Protein AF-A0A957UPJ1-F1 (afdb_monomer_lite)

Radius of gyration: 14.77 Å; chains: 1; bounding box: 38×31×33 Å

Foldseek 3Di:
DPDDCVVCPVCPPPPVDDDDDDDLLDADDDPDAAQEDEQDDAPPDPVRCVVVVPSRCSCVPSSVVNSVVVCVVRVYYYDYDDDPCVVPDD

Secondary structure (DSSP, 8-state):
----GGGGGGGTT-TT-------TTSPP---S--SEEEE--S--SHHHHHH-HHHHHHIIIIIHHHHHHHHHHHT-EEEE---GGGG---

pLDDT: mean 91.87, std 8.36, range [56.88, 98.56]

Structure (mmCIF, N/CA/C/O backbone):
data_AF-A0A957UPJ1-F1
#
_entry.id   AF-A0A957UPJ1-F1
#
loop_
_atom_site.group_PDB
_atom_site.id
_atom_site.type_symbol
_atom_site.label_atom_id
_atom_site.label_alt_id
_atom_site.label_comp_id
_atom_site.label_asym_id
_atom_site.label_entity_id
_atom_site.label_seq_id
_atom_site.pdbx_PDB_ins_code
_atom_site.Cartn_x
_atom_site.Cartn_y
_atom_site.Cartn_z
_atom_site.occupancy
_atom_site.B_iso_or_equiv
_atom_site.auth_seq_id
_atom_site.auth_comp_id
_atom_site.auth_asym_id
_atom_site.auth_atom_id
_atom_site.pdbx_PDB_model_num
ATOM 1 N N . VAL A 1 1 ? -2.684 -7.632 -10.817 1.00 59.56 1 VAL A N 1
ATOM 2 C CA . VAL A 1 1 ? -1.657 -7.956 -11.838 1.00 59.56 1 VAL A CA 1
ATOM 3 C C . VAL A 1 1 ? -0.660 -8.990 -11.321 1.00 59.56 1 VAL A C 1
ATOM 5 O O . VAL A 1 1 ? -0.382 -9.919 -12.057 1.00 59.56 1 VAL A O 1
ATOM 8 N N . THR A 1 2 ? -0.186 -8.909 -10.070 1.00 72.38 2 THR A N 1
ATOM 9 C CA . THR A 1 2 ? 0.852 -9.827 -9.541 1.00 72.38 2 THR A CA 1
ATOM 10 C C . THR A 1 2 ? 0.394 -10.796 -8.434 1.00 72.38 2 THR A C 1
ATOM 12 O O . THR A 1 2 ? 1.153 -11.678 -8.052 1.00 72.38 2 THR A O 1
ATOM 15 N N . GLY A 1 3 ? -0.834 -10.672 -7.915 1.00 80.31 3 GLY A N 1
ATOM 16 C CA . GLY A 1 3 ? -1.377 -11.554 -6.870 1.00 80.31 3 GLY A CA 1
ATOM 17 C C . GLY A 1 3 ? -2.348 -12.605 -7.412 1.00 80.31 3 GLY A C 1
ATOM 18 O O . GLY A 1 3 ? -3.133 -12.303 -8.309 1.00 80.31 3 GLY A O 1
ATOM 19 N N . ASN A 1 4 ? -2.322 -13.809 -6.832 1.00 89.38 4 ASN A N 1
ATOM 20 C CA . ASN A 1 4 ? -3.295 -14.879 -7.069 1.00 89.38 4 ASN A CA 1
ATOM 21 C C . ASN A 1 4 ? -3.943 -15.287 -5.730 1.00 89.38 4 ASN A C 1
ATOM 23 O O . ASN A 1 4 ? -3.244 -15.453 -4.728 1.00 89.38 4 ASN A O 1
ATOM 27 N N . THR A 1 5 ? -5.267 -15.449 -5.711 1.00 92.62 5 THR A N 1
ATOM 28 C CA . THR A 1 5 ? -6.032 -15.921 -4.546 1.00 92.62 5 THR A CA 1
ATOM 29 C C . THR A 1 5 ? -5.618 -17.317 -4.085 1.00 92.62 5 THR A C 1
ATOM 31 O O . THR A 1 5 ? -5.742 -17.618 -2.900 1.00 92.62 5 THR A O 1
ATOM 34 N N . ASP A 1 6 ? -5.052 -18.142 -4.968 1.00 94.88 6 ASP A N 1
ATOM 35 C CA . ASP A 1 6 ? -4.522 -19.463 -4.604 1.00 94.88 6 ASP A CA 1
ATOM 36 C C . ASP A 1 6 ? -3.428 -19.373 -3.526 1.00 94.88 6 ASP A C 1
ATOM 38 O O . ASP A 1 6 ? -3.337 -20.240 -2.656 1.00 94.88 6 ASP A O 1
ATOM 42 N N . ASN A 1 7 ? -2.667 -18.269 -3.496 1.00 94.25 7 ASN A N 1
ATOM 43 C CA . ASN A 1 7 ? -1.633 -18.022 -2.485 1.00 94.25 7 ASN A CA 1
ATOM 44 C C . ASN A 1 7 ? -2.200 -17.946 -1.060 1.00 94.25 7 ASN A C 1
ATOM 46 O O . ASN A 1 7 ? -1.467 -18.167 -0.102 1.00 94.25 7 ASN A O 1
ATOM 50 N N . ILE A 1 8 ? -3.491 -17.635 -0.912 1.00 95.50 8 ILE A N 1
ATOM 51 C CA . ILE A 1 8 ? -4.183 -17.514 0.379 1.00 95.50 8 ILE A CA 1
ATOM 52 C C . ILE A 1 8 ? -5.323 -18.526 0.537 1.00 95.50 8 ILE A C 1
ATOM 54 O O . ILE A 1 8 ? -6.020 -18.494 1.548 1.00 95.50 8 ILE A O 1
ATOM 58 N N . ALA A 1 9 ? -5.524 -19.439 -0.419 1.00 95.81 9 ALA A N 1
ATOM 59 C CA . ALA A 1 9 ? -6.631 -20.399 -0.383 1.00 95.81 9 ALA A CA 1
ATOM 60 C C . ALA A 1 9 ? -6.609 -21.271 0.885 1.00 95.81 9 ALA A C 1
ATOM 62 O O . ALA A 1 9 ? -7.652 -21.582 1.452 1.00 95.81 9 ALA A O 1
ATOM 63 N N . HIS A 1 10 ? -5.414 -21.585 1.389 1.00 96.38 10 HIS A N 1
ATOM 64 C CA . HIS A 1 10 ? -5.207 -22.328 2.634 1.00 96.38 10 HIS A CA 1
ATOM 65 C C . HIS A 1 10 ? -5.684 -21.588 3.902 1.00 96.38 10 HIS A C 1
ATOM 67 O O . HIS A 1 10 ? -5.781 -22.199 4.963 1.00 96.38 10 HIS A O 1
ATOM 73 N N . LEU A 1 11 ? -5.983 -20.288 3.810 1.00 97.25 11 LEU A N 1
ATOM 74 C CA . LEU A 1 11 ? -6.528 -19.476 4.904 1.00 97.25 11 LEU A CA 1
ATOM 75 C C . LEU A 1 11 ? -8.059 -19.378 4.857 1.00 97.25 11 LEU A C 1
ATOM 77 O O . LEU A 1 11 ? -8.665 -18.813 5.771 1.00 97.25 11 LEU A O 1
ATOM 81 N N . ALA A 1 12 ? -8.704 -19.919 3.818 1.00 95.06 12 ALA A N 1
ATOM 82 C CA . ALA A 1 12 ? -10.154 -19.886 3.690 1.00 95.06 12 ALA A CA 1
ATOM 83 C C . ALA A 1 12 ? -10.834 -20.596 4.877 1.00 95.06 12 ALA A C 1
ATOM 85 O O . ALA A 1 12 ? -10.488 -21.718 5.241 1.00 95.06 12 ALA A O 1
ATOM 86 N N . GLY A 1 13 ? -11.815 -19.928 5.492 1.00 94.12 13 GLY A N 1
ATOM 87 C CA . GLY A 1 13 ? -12.546 -20.438 6.659 1.00 94.12 13 GLY A CA 1
ATOM 88 C C . GLY A 1 13 ? -11.852 -20.225 8.012 1.00 94.12 13 GLY A C 1
ATOM 89 O O . GLY A 1 13 ? -12.451 -20.516 9.049 1.00 94.12 13 GLY A O 1
ATOM 90 N N . ASN A 1 14 ? -10.630 -19.685 8.043 1.00 97.38 14 ASN A N 1
ATOM 91 C CA . ASN A 1 14 ? -9.976 -19.309 9.294 1.00 97.38 14 ASN A CA 1
ATOM 92 C C . ASN A 1 14 ? -10.650 -18.066 9.900 1.00 97.38 14 ASN A C 1
ATOM 94 O O . ASN A 1 14 ? -10.646 -16.997 9.302 1.00 97.38 14 ASN A O 1
ATOM 98 N N . ARG A 1 15 ? -11.181 -18.182 11.124 1.00 96.75 15 ARG A N 1
ATOM 99 C CA . ARG A 1 15 ? -11.875 -17.084 11.829 1.00 96.75 15 ARG A CA 1
ATOM 100 C C . ARG A 1 15 ? -10.987 -15.867 12.113 1.00 96.75 15 ARG A C 1
ATOM 102 O O . ARG A 1 15 ? -11.513 -14.782 12.323 1.00 96.75 15 ARG A O 1
ATOM 109 N N . ASN A 1 16 ? -9.668 -16.050 12.109 1.00 96.31 16 ASN A N 1
ATOM 110 C CA . ASN A 1 16 ? -8.682 -14.993 12.338 1.00 96.31 16 ASN A CA 1
ATOM 111 C C . ASN A 1 16 ? -8.171 -14.366 11.029 1.00 96.31 16 ASN A C 1
ATOM 113 O O . ASN A 1 16 ? -7.241 -13.564 11.061 1.00 96.31 16 ASN A O 1
ATOM 117 N N . PHE A 1 17 ? -8.727 -14.748 9.876 1.00 96.75 17 PHE A N 1
ATOM 118 C CA . PHE A 1 17 ? -8.333 -14.225 8.575 1.00 96.75 17 PHE A CA 1
ATOM 119 C C . PHE A 1 17 ? -9.564 -13.804 7.774 1.00 96.75 17 PHE A C 1
ATOM 121 O O . PHE A 1 17 ? -10.489 -14.582 7.564 1.00 96.75 17 PHE A O 1
ATOM 128 N N . THR A 1 18 ? -9.560 -12.565 7.291 1.00 94.94 18 THR A N 1
ATOM 129 C CA . THR A 1 18 ? -10.584 -12.059 6.373 1.00 94.94 18 THR A CA 1
ATOM 130 C C . THR A 1 18 ? -9.896 -11.530 5.128 1.00 94.94 18 THR A C 1
ATOM 132 O O . THR A 1 18 ? -9.023 -10.669 5.216 1.00 94.94 18 THR A O 1
ATOM 135 N N . PHE A 1 19 ? -10.299 -12.034 3.964 1.00 95.00 19 PHE A N 1
ATOM 136 C CA . PHE A 1 19 ? -9.848 -11.505 2.685 1.00 95.00 19 PHE A CA 1
ATOM 137 C C . PHE A 1 19 ? -10.833 -10.458 2.169 1.00 95.00 19 PHE A C 1
ATOM 139 O O . PHE A 1 19 ? -12.039 -10.698 2.125 1.00 95.00 19 PHE A O 1
ATOM 146 N N . VAL A 1 20 ? -10.305 -9.314 1.736 1.00 94.06 20 VAL A N 1
ATOM 147 C CA . VAL A 1 20 ? -11.071 -8.253 1.081 1.00 94.06 20 VAL A CA 1
ATOM 148 C C . VAL A 1 20 ? -10.424 -7.982 -0.271 1.00 94.06 20 VAL A C 1
ATOM 150 O O . VAL A 1 20 ? -9.272 -7.557 -0.340 1.00 94.06 20 VAL A O 1
ATOM 153 N N . HIS A 1 21 ? -11.157 -8.234 -1.355 1.00 93.94 21 HIS A N 1
ATOM 154 C CA . HIS A 1 21 ? -10.698 -7.886 -2.696 1.00 93.94 21 HIS A CA 1
ATOM 155 C C . HIS A 1 21 ? -10.927 -6.390 -2.931 1.00 93.94 21 HIS A C 1
ATOM 157 O O . HIS A 1 21 ? -12.062 -5.961 -3.131 1.00 93.94 21 HIS A O 1
ATOM 163 N N . HIS A 1 22 ? -9.856 -5.599 -2.864 1.00 94.25 22 HIS A N 1
ATOM 164 C CA . HIS A 1 22 ? -9.929 -4.139 -2.920 1.00 94.25 22 HIS A CA 1
ATOM 165 C C . HIS A 1 22 ? -8.715 -3.533 -3.625 1.00 94.25 22 HIS A C 1
ATOM 167 O O . HIS A 1 22 ? -7.597 -4.030 -3.489 1.00 94.25 22 HIS A O 1
ATOM 173 N N . ASP A 1 23 ? -8.938 -2.426 -4.333 1.00 94.69 23 ASP A N 1
ATOM 174 C CA . ASP A 1 23 ? -7.878 -1.565 -4.861 1.00 94.69 23 ASP A CA 1
ATOM 175 C C . ASP A 1 23 ? -7.658 -0.393 -3.899 1.00 94.69 23 ASP A C 1
ATOM 177 O O . ASP A 1 23 ? -8.522 0.473 -3.748 1.00 94.69 23 ASP A O 1
ATOM 181 N N . VAL A 1 24 ? -6.483 -0.365 -3.269 1.00 96.38 24 VAL A N 1
ATOM 182 C CA . VAL A 1 24 ? -6.085 0.628 -2.261 1.00 96.38 24 VAL A CA 1
ATOM 183 C C . VAL A 1 24 ? -6.091 2.066 -2.776 1.00 96.38 24 VAL A C 1
ATOM 185 O O . VAL A 1 24 ? -6.223 2.988 -1.972 1.00 96.38 24 VAL A O 1
ATOM 188 N N . SER A 1 25 ? -5.995 2.290 -4.091 1.00 96.44 25 SER A N 1
ATOM 189 C CA . SER A 1 25 ? -6.138 3.633 -4.667 1.00 96.44 25 SER A CA 1
ATOM 190 C C . SER A 1 25 ? -7.554 4.199 -4.508 1.00 96.44 25 SER A C 1
ATOM 192 O O . SER A 1 25 ? -7.736 5.412 -4.623 1.00 96.44 25 SER A O 1
ATOM 194 N N . ASN A 1 26 ? -8.538 3.356 -4.185 1.00 97.12 26 ASN A N 1
ATOM 195 C CA . ASN A 1 26 ? -9.878 3.761 -3.773 1.00 97.12 26 ASN A CA 1
ATOM 196 C C . ASN A 1 26 ? -9.999 3.788 -2.245 1.00 97.12 26 ASN A C 1
ATOM 198 O O . ASN A 1 26 ? -9.271 3.093 -1.532 1.00 97.12 26 ASN A O 1
ATOM 202 N N . TYR A 1 27 ? -10.969 4.556 -1.747 1.00 96.62 27 TYR A N 1
ATOM 203 C CA . TYR A 1 27 ? -11.235 4.687 -0.316 1.00 96.62 27 TYR A CA 1
ATOM 204 C C . TYR A 1 27 ? -11.376 3.319 0.372 1.00 96.62 27 TYR A C 1
ATOM 206 O O . TYR A 1 27 ? -12.059 2.431 -0.138 1.00 96.62 27 TYR A O 1
ATOM 214 N N . ILE A 1 28 ? -10.732 3.155 1.530 1.00 97.25 28 ILE A N 1
ATOM 215 C CA . ILE A 1 28 ? -10.675 1.883 2.257 1.00 97.25 28 ILE A CA 1
ATOM 216 C C . ILE A 1 28 ? -11.638 1.943 3.442 1.00 97.25 28 ILE A C 1
ATOM 218 O O . ILE A 1 28 ? -11.483 2.771 4.339 1.00 97.25 28 ILE A O 1
ATOM 222 N N . TYR A 1 29 ? -12.606 1.028 3.469 1.00 94.94 29 TYR A N 1
ATOM 223 C CA . TYR A 1 29 ? -13.532 0.871 4.585 1.00 94.94 29 TYR A CA 1
ATOM 224 C C . TYR A 1 29 ? -13.338 -0.491 5.251 1.00 94.94 29 TYR A C 1
ATOM 226 O O . TYR A 1 29 ? -13.548 -1.527 4.626 1.00 94.94 29 TYR A O 1
ATOM 234 N N . ILE A 1 30 ? -12.966 -0.476 6.532 1.00 96.00 30 ILE A N 1
ATOM 235 C CA . ILE A 1 30 ? -12.841 -1.669 7.373 1.00 96.00 30 ILE A CA 1
ATOM 236 C C . ILE A 1 30 ? -13.721 -1.489 8.612 1.00 96.00 30 ILE A C 1
ATOM 238 O O . ILE A 1 30 ? -13.673 -0.454 9.291 1.00 96.00 30 ILE A O 1
ATOM 242 N N . GLN A 1 31 ? -14.553 -2.493 8.887 1.00 94.00 31 GLN A N 1
ATOM 243 C CA . GLN A 1 31 ? -15.396 -2.530 10.078 1.00 94.00 31 GLN A CA 1
ATOM 244 C C . GLN A 1 31 ? -14.577 -2.891 11.318 1.00 94.00 31 GLN A C 1
ATOM 246 O O . GLN A 1 31 ? -13.622 -3.655 11.233 1.00 94.00 31 GLN A O 1
ATOM 251 N N . GLY A 1 32 ? -14.989 -2.359 12.469 1.00 93.75 32 GLY A N 1
ATOM 252 C CA . GLY A 1 32 ? -14.309 -2.591 13.741 1.00 93.75 32 GLY A CA 1
ATOM 253 C C . GLY A 1 32 ? -13.023 -1.784 13.906 1.00 93.75 32 GLY A C 1
ATOM 254 O O . GLY A 1 32 ? -12.753 -0.844 13.146 1.00 93.75 32 GLY A O 1
ATOM 255 N N . ASP A 1 33 ? -12.274 -2.148 14.938 1.00 95.88 33 ASP A N 1
ATOM 256 C CA . ASP A 1 33 ? -11.033 -1.491 15.328 1.00 95.88 33 ASP A CA 1
ATOM 257 C C . ASP A 1 33 ? -9.835 -2.083 14.580 1.00 95.88 33 ASP A C 1
ATOM 259 O O . ASP A 1 33 ? -9.853 -3.233 14.139 1.00 95.88 33 ASP A O 1
ATOM 263 N N . LEU A 1 34 ? -8.790 -1.271 14.421 1.00 97.62 34 LEU A N 1
ATOM 264 C CA . LEU A 1 34 ? -7.517 -1.682 13.842 1.00 97.62 34 LEU A CA 1
ATOM 265 C C . LEU A 1 34 ? -6.392 -1.206 14.752 1.00 97.62 34 LEU A C 1
ATOM 267 O O . LEU A 1 34 ? -6.270 -0.012 15.005 1.00 97.62 34 LEU A O 1
ATOM 271 N N . ASP A 1 35 ? -5.528 -2.121 15.179 1.00 98.25 35 ASP A N 1
ATOM 272 C CA . ASP A 1 35 ? -4.322 -1.754 15.928 1.00 98.25 35 ASP A CA 1
ATOM 273 C C . ASP A 1 35 ? -3.206 -1.268 14.990 1.00 98.25 35 ASP A C 1
ATOM 275 O O . ASP A 1 35 ? -2.447 -0.344 15.307 1.00 98.25 35 ASP A O 1
ATOM 279 N N . ALA A 1 36 ? -3.096 -1.897 13.814 1.00 98.19 36 ALA A N 1
ATOM 280 C CA . ALA A 1 36 ? -2.049 -1.622 12.842 1.00 98.19 36 ALA A CA 1
ATOM 281 C C . ALA A 1 36 ? -2.494 -1.866 11.393 1.00 98.19 36 ALA A C 1
ATOM 283 O O . ALA A 1 36 ? -3.321 -2.730 11.106 1.00 98.19 36 ALA A O 1
ATOM 284 N N . ILE A 1 37 ? -1.878 -1.124 10.475 1.00 98.38 37 ILE A N 1
ATOM 285 C CA . ILE A 1 37 ? -2.015 -1.250 9.026 1.00 98.38 37 ILE A CA 1
ATOM 286 C C . ILE A 1 37 ? -0.610 -1.411 8.446 1.00 98.38 37 ILE A C 1
ATOM 288 O O . ILE A 1 37 ? 0.266 -0.582 8.689 1.00 98.38 37 ILE A O 1
ATOM 292 N N . LEU A 1 38 ? -0.392 -2.478 7.678 1.00 98.12 38 LEU A N 1
ATOM 293 C CA . LEU A 1 38 ? 0.869 -2.747 6.988 1.00 98.12 38 LEU A CA 1
ATOM 294 C C . LEU A 1 38 ? 0.651 -2.509 5.491 1.00 98.12 38 LEU A C 1
ATOM 296 O O . LEU A 1 38 ? -0.023 -3.293 4.820 1.00 98.12 38 LEU A O 1
ATOM 300 N N . HIS A 1 39 ? 1.178 -1.403 4.967 1.00 97.12 39 HIS A N 1
ATOM 301 C CA . HIS A 1 39 ? 0.975 -1.012 3.576 1.00 97.12 39 HIS A CA 1
ATOM 302 C C . HIS A 1 39 ? 2.126 -1.503 2.689 1.00 97.12 39 HIS A C 1
ATOM 304 O O . HIS A 1 39 ? 3.194 -0.894 2.634 1.00 97.12 39 HIS A O 1
ATOM 310 N N . PHE A 1 40 ? 1.879 -2.622 1.998 1.00 94.75 40 PHE A N 1
ATOM 311 C CA . PHE A 1 40 ? 2.832 -3.295 1.098 1.00 94.75 40 PHE A CA 1
ATOM 312 C C . PHE A 1 40 ? 2.410 -3.288 -0.375 1.00 94.75 40 PHE A C 1
ATOM 314 O O . PHE A 1 40 ? 3.032 -3.944 -1.207 1.00 94.75 40 PHE A O 1
ATOM 321 N N . ALA A 1 41 ? 1.326 -2.591 -0.715 1.00 92.06 41 ALA A N 1
ATOM 322 C CA . ALA A 1 41 ? 0.856 -2.548 -2.089 1.00 92.06 41 ALA A CA 1
ATOM 323 C C . ALA A 1 41 ? 1.752 -1.608 -2.902 1.00 92.06 41 ALA A C 1
ATOM 325 O O . ALA A 1 41 ? 1.778 -0.409 -2.654 1.00 92.06 41 ALA A O 1
ATOM 326 N N . SER A 1 42 ? 2.476 -2.164 -3.869 1.00 86.88 42 SER A N 1
ATOM 327 C CA . SER A 1 42 ? 3.187 -1.434 -4.917 1.00 86.88 42 SER A CA 1
ATOM 328 C C . SER A 1 42 ? 3.630 -2.425 -6.002 1.00 86.88 42 SER A C 1
ATOM 330 O O . SER A 1 42 ? 3.969 -3.567 -5.673 1.00 86.88 42 SER A O 1
ATOM 332 N N . PRO A 1 43 ? 3.662 -2.044 -7.289 1.00 81.75 43 PRO A N 1
ATOM 333 C CA . PRO A 1 43 ? 4.448 -2.752 -8.296 1.00 81.75 43 PRO A CA 1
ATOM 334 C C . PRO A 1 43 ? 5.945 -2.576 -7.977 1.00 81.75 43 PRO A C 1
ATOM 336 O O . PRO A 1 43 ? 6.563 -1.592 -8.362 1.00 81.75 43 PRO A O 1
ATOM 339 N N . ALA A 1 44 ? 6.520 -3.492 -7.193 1.00 73.31 44 ALA A N 1
ATOM 340 C CA . ALA A 1 44 ? 7.842 -3.297 -6.586 1.00 73.31 44 ALA A CA 1
ATOM 341 C C . ALA A 1 44 ? 9.037 -3.684 -7.480 1.00 73.31 44 ALA A C 1
ATOM 343 O O . ALA A 1 44 ? 10.172 -3.382 -7.120 1.00 73.31 44 ALA A O 1
ATOM 344 N N . SER A 1 45 ? 8.824 -4.362 -8.615 1.00 80.62 45 SER A N 1
ATOM 345 C CA . SER A 1 45 ? 9.932 -4.708 -9.515 1.00 80.62 45 SER A CA 1
ATOM 346 C C . SER A 1 45 ? 10.254 -3.544 -10.464 1.00 80.62 45 SER A C 1
ATOM 348 O O . SER A 1 45 ? 9.321 -2.914 -10.971 1.00 80.62 45 SER A O 1
ATOM 350 N N . PRO A 1 46 ? 11.543 -3.281 -10.767 1.00 75.38 46 PRO A N 1
ATOM 351 C CA . PRO A 1 46 ? 11.943 -2.251 -11.727 1.00 75.38 46 PRO A CA 1
ATOM 352 C C . PRO A 1 46 ? 11.254 -2.339 -13.076 1.00 75.38 46 PRO A C 1
ATOM 354 O O . PRO A 1 46 ? 10.826 -1.334 -1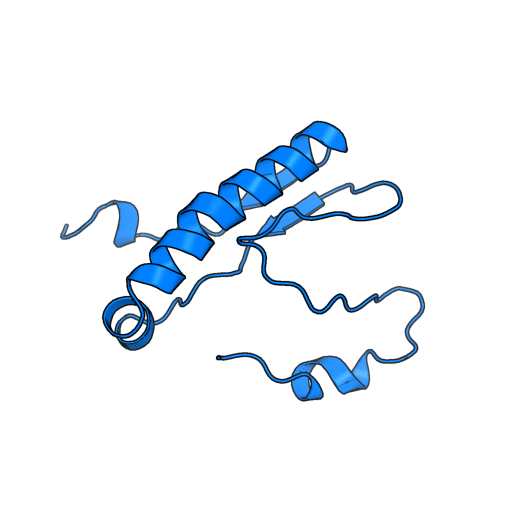3.638 1.00 75.38 46 PRO A O 1
ATOM 357 N N . VAL A 1 47 ? 11.079 -3.558 -13.572 1.00 80.88 47 VAL A N 1
ATOM 358 C CA . VAL A 1 47 ? 10.385 -3.797 -14.835 1.00 80.88 47 VAL A CA 1
ATOM 359 C C . VAL A 1 47 ? 8.907 -3.409 -14.726 1.00 80.88 47 VAL A C 1
ATOM 361 O O . VAL A 1 47 ? 8.379 -2.758 -15.628 1.00 80.88 47 VAL A O 1
ATOM 364 N N . ASP A 1 48 ? 8.245 -3.748 -13.616 1.00 78.56 48 ASP A N 1
ATOM 365 C CA . ASP A 1 48 ? 6.812 -3.506 -13.435 1.00 78.56 48 ASP A CA 1
ATOM 366 C C . ASP A 1 48 ? 6.483 -2.027 -13.242 1.00 78.56 48 ASP A C 1
ATOM 368 O O . ASP A 1 48 ? 5.535 -1.544 -13.863 1.00 78.56 48 ASP A O 1
ATOM 372 N N . TYR A 1 49 ? 7.236 -1.278 -12.424 1.00 74.19 49 TYR A N 1
ATOM 373 C CA . TYR A 1 49 ? 6.931 0.147 -12.270 1.00 74.19 49 TYR A CA 1
ATOM 374 C C . TYR A 1 49 ? 7.290 0.976 -13.508 1.00 74.19 49 TYR A C 1
ATOM 376 O O . TYR A 1 49 ? 6.617 1.978 -13.756 1.00 74.19 49 TYR A O 1
ATOM 384 N N . LEU A 1 50 ? 8.265 0.546 -14.321 1.00 81.75 50 LEU A N 1
ATOM 385 C CA . LEU A 1 50 ? 8.528 1.140 -15.638 1.00 81.75 50 LEU A CA 1
ATOM 386 C C . LEU A 1 50 ? 7.421 0.808 -16.652 1.00 81.75 50 LEU A C 1
ATOM 388 O O . LEU A 1 50 ? 7.056 1.660 -17.461 1.00 81.75 50 LEU A O 1
ATOM 392 N N . GLY A 1 51 ? 6.865 -0.405 -16.601 1.00 87.88 51 GLY A N 1
ATOM 393 C CA . GLY A 1 51 ? 5.763 -0.831 -17.469 1.00 87.88 51 GLY A CA 1
ATOM 394 C C . GLY A 1 51 ? 4.390 -0.282 -17.062 1.00 87.88 51 GLY A C 1
ATOM 395 O O . GLY A 1 51 ? 3.505 -0.140 -17.906 1.00 87.88 51 GLY A O 1
ATOM 396 N N . LEU A 1 52 ? 4.200 0.049 -15.780 1.00 88.69 52 LEU A N 1
ATOM 397 C CA . LEU A 1 52 ? 2.932 0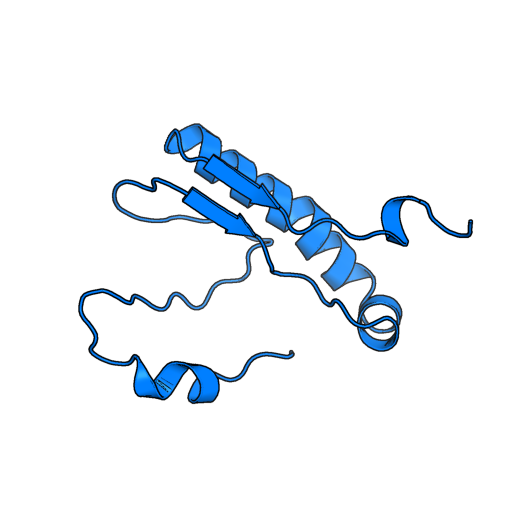.501 -15.199 1.00 88.69 52 LEU A CA 1
ATOM 398 C C . LEU A 1 52 ? 3.082 1.814 -14.400 1.00 88.69 52 LEU A C 1
ATOM 400 O O . LEU A 1 52 ? 2.650 1.880 -13.247 1.00 88.69 52 LEU A O 1
ATOM 404 N N . PRO A 1 53 ? 3.611 2.903 -14.988 1.00 89.69 53 PRO A N 1
ATOM 405 C CA . PRO A 1 53 ? 3.950 4.116 -14.239 1.00 89.69 53 PRO A CA 1
ATOM 406 C C . PRO A 1 53 ? 2.727 4.799 -13.606 1.00 89.69 53 PRO A C 1
ATOM 408 O O . PRO A 1 53 ? 2.782 5.234 -12.457 1.00 89.69 53 PRO A O 1
ATOM 411 N N . ILE A 1 54 ? 1.592 4.857 -14.316 1.00 92.12 54 ILE A N 1
ATOM 412 C CA . ILE A 1 54 ? 0.352 5.457 -13.789 1.00 92.12 54 ILE A CA 1
ATOM 413 C C . ILE A 1 54 ? -0.222 4.619 -12.630 1.00 92.12 54 ILE A C 1
ATOM 415 O O . ILE A 1 54 ? -0.519 5.201 -11.584 1.00 92.12 54 ILE A O 1
ATOM 419 N N . PRO A 1 55 ? -0.391 3.285 -12.757 1.00 90.50 55 PRO A N 1
ATOM 420 C CA . PRO A 1 55 ? -0.767 2.443 -11.623 1.00 90.50 55 PRO A CA 1
ATOM 421 C C . PRO A 1 55 ? 0.185 2.553 -10.430 1.00 90.50 55 PRO A C 1
ATOM 423 O O . PRO A 1 55 ? -0.292 2.707 -9.308 1.00 90.50 55 PRO A O 1
ATOM 426 N N . THR A 1 56 ? 1.503 2.543 -10.654 1.00 91.00 56 THR A N 1
ATOM 427 C CA . THR A 1 56 ? 2.495 2.699 -9.578 1.00 91.00 56 THR A CA 1
ATOM 428 C C . THR A 1 56 ? 2.303 4.017 -8.839 1.00 91.00 56 THR A C 1
ATOM 430 O O . THR A 1 56 ? 2.210 4.018 -7.612 1.00 91.00 56 THR A O 1
ATOM 433 N N . LEU A 1 57 ? 2.159 5.128 -9.571 1.00 92.38 57 LEU A N 1
ATOM 434 C CA . LEU A 1 57 ? 1.893 6.439 -8.980 1.00 92.38 57 LEU A CA 1
ATOM 435 C C . LEU A 1 57 ? 0.601 6.432 -8.154 1.00 92.38 57 LEU A C 1
ATOM 437 O O . LEU A 1 57 ? 0.584 6.899 -7.018 1.00 92.38 57 LEU A O 1
ATOM 441 N N . LYS A 1 58 ? -0.492 5.888 -8.700 1.00 94.75 58 LYS A N 1
ATOM 442 C CA . LYS A 1 58 ? -1.783 5.844 -7.998 1.00 94.75 58 LYS A CA 1
ATOM 443 C C . LYS A 1 58 ? -1.716 5.013 -6.723 1.00 94.75 58 LYS A C 1
ATOM 445 O O . LYS A 1 58 ? -2.255 5.438 -5.703 1.00 94.75 58 LYS A O 1
ATOM 450 N N . VAL A 1 59 ? -1.069 3.854 -6.753 1.00 93.69 59 VAL A N 1
ATOM 451 C CA . VAL A 1 59 ? -0.939 3.001 -5.567 1.00 93.69 59 VAL A CA 1
ATOM 452 C C . VAL A 1 59 ? -0.037 3.677 -4.533 1.00 93.69 59 VAL A C 1
ATOM 454 O O . VAL A 1 59 ? -0.452 3.838 -3.388 1.00 93.69 59 VAL A O 1
ATOM 457 N N . GLY A 1 60 ? 1.136 4.166 -4.943 1.00 93.50 60 GLY A N 1
ATOM 458 C CA . GLY A 1 60 ? 2.085 4.824 -4.044 1.00 93.50 60 GLY A CA 1
ATOM 459 C C . GLY A 1 60 ? 1.551 6.119 -3.425 1.00 93.50 60 GLY A C 1
ATOM 460 O O . GLY A 1 60 ? 1.793 6.374 -2.249 1.00 93.50 60 GLY A O 1
ATOM 461 N N . SER A 1 61 ? 0.792 6.926 -4.174 1.00 94.94 61 SER A N 1
ATOM 462 C CA . SER A 1 61 ? 0.240 8.196 -3.682 1.00 94.94 61 SER A CA 1
ATOM 463 C C . SER A 1 61 ? -1.159 8.048 -3.081 1.00 94.94 61 SER A C 1
ATOM 465 O O . SER A 1 61 ? -1.346 8.319 -1.895 1.00 94.94 61 SER A O 1
ATOM 467 N N . LEU A 1 62 ? -2.151 7.620 -3.871 1.00 97.56 62 LEU A N 1
ATOM 468 C CA . LEU A 1 62 ? -3.541 7.528 -3.402 1.00 97.56 62 LEU A CA 1
ATOM 469 C C . LEU A 1 62 ? -3.723 6.371 -2.417 1.00 97.56 62 LEU A C 1
ATOM 471 O O . LEU A 1 62 ? -4.426 6.536 -1.426 1.00 97.56 62 LEU A O 1
ATOM 475 N N . GLY A 1 63 ? -3.053 5.236 -2.641 1.00 97.38 63 GLY A N 1
ATOM 476 C CA . GLY A 1 63 ? -3.073 4.110 -1.702 1.00 97.38 63 GLY A CA 1
ATOM 477 C C . GLY A 1 63 ? -2.541 4.495 -0.327 1.00 97.38 63 GLY A C 1
ATOM 478 O O . GLY A 1 63 ? -3.231 4.305 0.677 1.00 97.38 63 GLY A O 1
ATOM 479 N N . THR A 1 64 ? -1.374 5.141 -0.290 1.00 97.44 64 THR A N 1
ATOM 480 C CA . THR A 1 64 ? -0.793 5.651 0.959 1.00 97.44 64 THR A CA 1
ATOM 481 C C . THR A 1 64 ? -1.696 6.691 1.618 1.00 97.44 64 THR A C 1
ATOM 483 O O . THR A 1 64 ? -1.921 6.625 2.826 1.00 97.44 64 THR A O 1
ATOM 486 N N . HIS A 1 65 ? -2.260 7.625 0.844 1.00 98.19 65 HIS A N 1
ATOM 487 C CA . HIS A 1 65 ? -3.190 8.630 1.363 1.00 98.19 65 HIS A CA 1
ATOM 488 C C . HIS A 1 65 ? -4.420 7.991 2.025 1.00 98.19 65 HIS A C 1
ATOM 490 O O . HIS A 1 65 ? -4.769 8.337 3.156 1.00 98.19 65 HIS A O 1
ATOM 496 N N . ASN A 1 66 ? -5.041 7.016 1.361 1.00 98.38 66 ASN A N 1
ATOM 497 C CA . ASN A 1 66 ? -6.211 6.316 1.885 1.00 98.38 66 ASN A CA 1
ATOM 4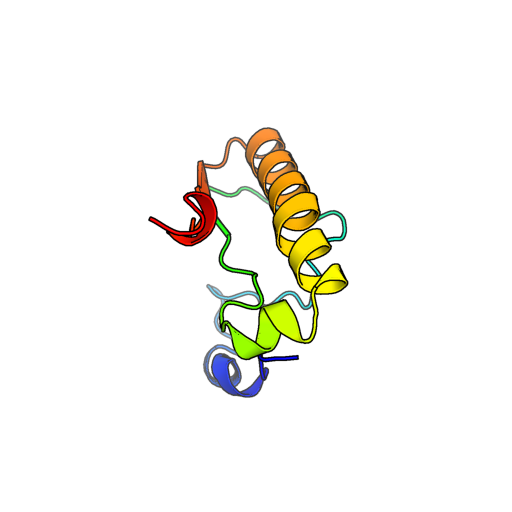98 C C . ASN A 1 66 ? -5.871 5.501 3.143 1.00 98.38 66 ASN A C 1
ATOM 500 O O . ASN A 1 66 ? -6.632 5.523 4.112 1.00 98.38 66 ASN A O 1
ATOM 504 N N . ALA A 1 67 ? -4.719 4.822 3.165 1.00 98.19 67 ALA A N 1
ATOM 505 C CA . ALA A 1 67 ? -4.260 4.062 4.327 1.00 98.19 67 ALA A CA 1
ATOM 506 C C . ALA A 1 67 ? -3.970 4.967 5.537 1.00 98.19 67 ALA A C 1
ATOM 508 O O . ALA A 1 67 ? -4.346 4.624 6.658 1.00 98.19 67 ALA A O 1
ATOM 509 N N . LEU A 1 68 ? -3.367 6.142 5.318 1.00 98.25 68 LEU A N 1
ATOM 510 C CA . LEU A 1 68 ? -3.173 7.164 6.353 1.00 98.25 68 LEU A CA 1
ATOM 511 C C . LEU A 1 68 ? -4.509 7.686 6.892 1.00 98.25 68 LEU A C 1
ATOM 513 O O . LEU A 1 68 ? -4.671 7.807 8.106 1.00 98.25 68 LEU A O 1
ATOM 517 N N . GLY A 1 69 ? -5.473 7.958 6.009 1.00 98.06 69 GLY A N 1
ATOM 518 C CA . GLY A 1 69 ? -6.817 8.384 6.402 1.00 98.06 69 GLY A CA 1
ATOM 519 C C . GLY A 1 69 ? -7.527 7.342 7.268 1.00 98.06 69 GLY A C 1
ATOM 520 O O . GLY A 1 69 ? -8.094 7.685 8.306 1.00 98.06 69 GLY A O 1
ATOM 521 N N . LEU A 1 70 ? -7.438 6.063 6.890 1.00 98.19 70 LEU A N 1
ATOM 522 C CA . LEU A 1 70 ? -7.968 4.960 7.691 1.00 98.19 70 LEU A CA 1
ATOM 523 C C . LEU A 1 70 ? -7.252 4.851 9.043 1.00 98.19 70 LEU A C 1
ATOM 525 O O . LEU A 1 70 ? -7.918 4.722 10.068 1.00 98.19 70 LEU A O 1
ATOM 529 N N . ALA A 1 71 ? -5.919 4.937 9.060 1.00 98.38 71 ALA A N 1
ATOM 530 C CA . ALA A 1 71 ? -5.133 4.881 10.290 1.00 98.38 71 ALA A CA 1
AT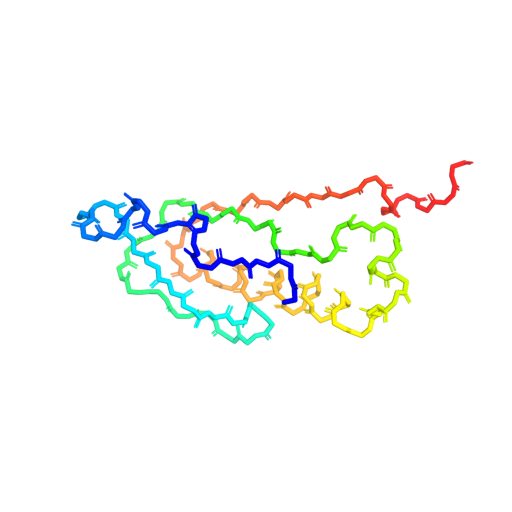OM 531 C C . ALA A 1 71 ? -5.555 5.983 11.270 1.00 98.38 71 ALA A C 1
ATOM 533 O O . ALA A 1 71 ? -5.851 5.699 12.430 1.00 98.38 71 ALA A O 1
ATOM 534 N N . LEU A 1 72 ? -5.670 7.221 10.780 1.00 98.00 72 LEU A N 1
ATOM 535 C CA . LEU A 1 72 ? -6.118 8.365 11.568 1.00 98.00 72 LEU A CA 1
ATOM 536 C C . LEU A 1 72 ? -7.536 8.157 12.114 1.00 98.00 72 LEU A C 1
ATOM 538 O O . LEU A 1 72 ? -7.768 8.362 13.302 1.00 98.00 72 LEU A O 1
ATOM 542 N N . ALA A 1 73 ? -8.470 7.715 11.267 1.00 97.88 73 ALA A N 1
ATOM 543 C CA . ALA A 1 73 ? -9.861 7.493 11.660 1.00 97.88 73 ALA A CA 1
ATOM 544 C C . ALA A 1 73 ? -10.025 6.380 12.710 1.00 97.88 73 ALA A C 1
ATOM 546 O O . ALA A 1 73 ? -10.992 6.393 13.469 1.00 97.88 73 ALA A O 1
ATOM 547 N N . LYS A 1 74 ? -9.101 5.413 12.743 1.00 97.88 74 LYS A N 1
ATOM 548 C CA . LYS A 1 74 ? -9.130 4.261 13.657 1.00 97.88 74 LYS A CA 1
ATOM 549 C C . LYS A 1 74 ? -8.196 4.402 14.860 1.00 97.88 74 LYS A C 1
ATOM 551 O O . LYS A 1 74 ? -8.234 3.555 15.741 1.00 97.88 74 LYS A O 1
ATOM 556 N N . GLY A 1 75 ? -7.346 5.430 14.895 1.00 98.00 75 GLY A N 1
ATOM 557 C CA . GLY A 1 75 ? -6.255 5.516 15.871 1.00 98.00 75 GLY A CA 1
ATOM 558 C C . GLY A 1 75 ? -5.203 4.408 15.706 1.00 98.00 75 GLY A C 1
ATOM 559 O O . GLY A 1 75 ? -4.506 4.076 16.664 1.00 98.00 75 GLY A O 1
ATOM 560 N N . ALA A 1 76 ? -5.093 3.828 14.508 1.00 98.50 76 ALA A N 1
ATOM 561 C CA . ALA A 1 76 ? -4.210 2.705 14.212 1.00 98.50 76 ALA A CA 1
ATOM 562 C C . ALA A 1 76 ? -2.788 3.169 13.868 1.00 98.50 76 ALA A C 1
ATOM 564 O O . ALA A 1 76 ? -2.572 4.269 13.352 1.00 98.50 76 ALA A O 1
ATOM 565 N N . ARG A 1 77 ? -1.800 2.294 14.067 1.00 98.56 77 ARG A N 1
ATOM 566 C CA . ARG A 1 77 ? -0.430 2.522 13.578 1.00 98.56 77 ARG A CA 1
ATOM 567 C C . ARG A 1 77 ? -0.330 2.182 12.093 1.00 98.56 77 ARG A C 1
ATOM 569 O O . ARG A 1 77 ? -0.7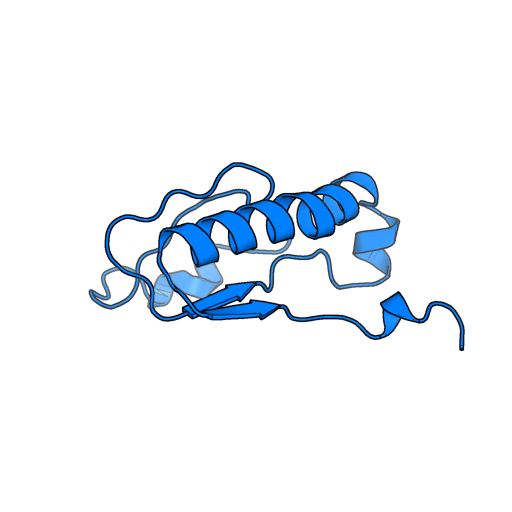81 1.121 11.683 1.00 98.56 77 ARG A O 1
ATOM 576 N N . LEU A 1 78 ? 0.327 3.023 11.298 1.00 98.38 78 LEU A N 1
ATOM 577 C CA . LEU A 1 78 ? 0.662 2.699 9.910 1.00 98.38 78 LEU A CA 1
ATOM 578 C C . LEU A 1 78 ? 2.146 2.347 9.791 1.00 98.38 78 LEU A C 1
ATOM 580 O O . LEU A 1 78 ? 3.007 3.139 10.171 1.00 98.38 78 LEU A O 1
ATOM 584 N N . LEU A 1 79 ? 2.434 1.186 9.209 1.00 98.44 79 LEU A N 1
ATOM 585 C CA . LEU A 1 79 ? 3.756 0.817 8.721 1.00 98.44 79 LEU A CA 1
ATOM 586 C C . LEU A 1 79 ? 3.734 0.878 7.195 1.00 98.44 79 LEU A C 1
ATOM 588 O O . LEU A 1 79 ? 3.012 0.122 6.545 1.00 98.44 79 LEU A O 1
ATOM 592 N N . LEU A 1 80 ? 4.541 1.773 6.632 1.00 96.62 80 LEU A N 1
ATOM 593 C CA . LEU A 1 80 ? 4.755 1.893 5.194 1.00 96.62 80 LEU A CA 1
ATOM 594 C C . LEU A 1 80 ? 6.084 1.231 4.822 1.00 96.62 80 LEU A C 1
ATOM 596 O O . LEU A 1 80 ? 7.128 1.606 5.361 1.00 96.62 80 LEU A O 1
ATOM 600 N N . ALA A 1 81 ? 6.059 0.281 3.887 1.00 93.38 81 ALA A N 1
ATOM 601 C CA . ALA A 1 81 ? 7.287 -0.242 3.295 1.00 93.38 81 ALA A CA 1
ATOM 602 C C . ALA A 1 81 ? 7.828 0.759 2.263 1.00 93.38 81 ALA A C 1
ATOM 604 O O . ALA A 1 81 ? 7.434 0.744 1.100 1.00 93.38 81 ALA A O 1
ATOM 605 N N . SER A 1 82 ? 8.704 1.658 2.717 1.00 89.38 82 SER A N 1
ATOM 606 C CA . SER A 1 82 ? 9.421 2.585 1.837 1.00 89.38 82 SER A CA 1
ATOM 607 C C . SER A 1 82 ? 10.429 1.848 0.940 1.00 89.38 82 SER A C 1
ATOM 609 O O . SER A 1 82 ? 10.692 0.658 1.114 1.00 89.38 82 SER A O 1
ATOM 611 N N . THR A 1 83 ? 11.023 2.572 -0.004 1.00 88.44 83 THR A N 1
ATOM 612 C CA . THR A 1 83 ? 12.042 2.071 -0.931 1.00 88.44 83 THR A CA 1
ATOM 613 C C . THR A 1 83 ? 13.248 3.006 -0.968 1.00 88.44 83 THR A C 1
ATOM 615 O O . THR A 1 83 ? 13.100 4.217 -0.796 1.00 88.44 83 THR A O 1
ATOM 618 N N . SER A 1 84 ? 14.439 2.455 -1.220 1.00 89.38 84 SER A N 1
ATOM 619 C CA . SER A 1 84 ? 15.652 3.240 -1.478 1.00 89.38 84 SER A CA 1
ATOM 620 C C . SER A 1 84 ? 15.545 4.093 -2.744 1.00 89.38 84 SER A C 1
ATOM 622 O O . SER A 1 84 ? 16.224 5.106 -2.838 1.00 89.38 84 SER A O 1
ATOM 624 N N . GLU A 1 85 ? 14.649 3.756 -3.675 1.00 87.44 85 GLU A N 1
ATOM 625 C CA . GLU A 1 85 ? 14.416 4.541 -4.900 1.00 87.44 85 GLU A CA 1
ATOM 626 C C . GLU A 1 85 ? 13.980 5.990 -4.617 1.00 87.44 85 GLU A C 1
ATOM 628 O O . GLU A 1 85 ? 14.095 6.850 -5.484 1.00 87.44 85 GLU A O 1
ATOM 633 N N . VAL A 1 86 ? 13.515 6.302 -3.397 1.00 88.31 86 VAL A N 1
ATOM 634 C CA . VAL A 1 86 ? 13.224 7.689 -2.988 1.00 88.31 86 VAL A CA 1
ATOM 635 C C . VAL A 1 86 ? 14.453 8.599 -3.082 1.00 88.31 86 VAL A C 1
ATOM 637 O O . VAL A 1 86 ? 14.312 9.811 -3.233 1.00 88.31 86 VAL A O 1
ATOM 640 N N . TYR A 1 87 ? 15.652 8.021 -2.994 1.00 89.56 87 TYR A N 1
ATOM 641 C CA . TYR A 1 87 ? 16.911 8.745 -3.113 1.00 89.56 87 TYR A CA 1
ATOM 642 C C . TYR A 1 87 ? 17.315 8.993 -4.574 1.00 89.56 87 TYR A C 1
ATOM 644 O O . TYR A 1 87 ? 18.179 9.831 -4.816 1.00 89.56 87 TYR A O 1
ATOM 652 N N . GLY A 1 88 ? 16.668 8.333 -5.539 1.00 83.56 88 GLY A N 1
ATOM 653 C CA . GLY A 1 88 ? 17.032 8.400 -6.951 1.00 83.56 88 GLY A CA 1
ATOM 654 C C . GLY A 1 88 ? 18.332 7.652 -7.249 1.00 83.56 88 G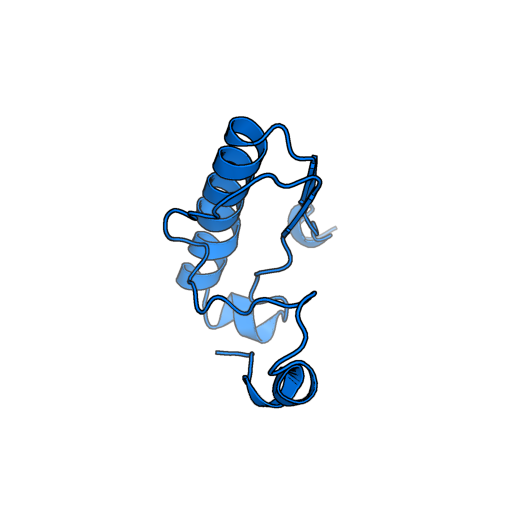LY A C 1
ATOM 655 O O . GLY A 1 88 ? 18.561 6.566 -6.723 1.00 83.56 88 GLY A O 1
ATOM 656 N N . ASP A 1 89 ? 19.156 8.239 -8.113 1.00 72.94 89 ASP A N 1
ATOM 657 C CA . ASP A 1 89 ? 20.463 7.714 -8.516 1.00 72.94 89 ASP A CA 1
ATOM 658 C C . ASP A 1 89 ? 21.534 8.226 -7.522 1.00 72.94 89 ASP A C 1
ATOM 660 O O . ASP A 1 89 ? 21.721 9.447 -7.447 1.00 72.94 89 ASP A O 1
ATOM 664 N N . PRO A 1 90 ? 22.155 7.363 -6.693 1.00 56.88 90 PRO A N 1
ATOM 665 C CA . PRO A 1 90 ? 23.148 7.772 -5.696 1.00 56.88 90 PRO A CA 1
ATOM 666 C C . PRO A 1 90 ? 24.495 8.201 -6.295 1.00 56.88 90 PRO A C 1
ATOM 668 O O . PRO A 1 90 ? 24.888 7.682 -7.364 1.00 56.88 90 PRO A O 1
#

Sequence (90 aa):
VTGNTDNIAHLAGNRNFTFVHHDVSNYIYIQGDLDAILHFASPASPVDYLGLPIPTLKVGSLGTHNALGLALAKGARLLLASTSEVYGDP